Protein AF-A0A7U9XLZ3-F1 (afdb_monomer_lite)

Radius of gyration: 16.11 Å; chains: 1; bounding box: 42×41×37 Å

Secondary structure (DSSP, 8-state):
--HHHHHHHHHHHHHHHHHHHHHTT--S-------HHHHTTHHHHTTTS---EEEEE-S-HHHHHHHHHT-GGG----HHHHHHHHHHHHHSPPPTTEEEEE-TT--HHHHHHHHHHHHHH-PPPSS----PPPGGGS--S-GGG---

Structure (mmCIF, N/CA/C/O backbone):
data_AF-A0A7U9XLZ3-F1
#
_entry.id   AF-A0A7U9XLZ3-F1
#
loop_
_atom_site.group_PDB
_atom_site.id
_atom_site.type_symbol
_atom_site.label_atom_id
_atom_site.label_alt_id
_atom_site.label_comp_id
_atom_site.label_asym_id
_atom_site.label_entity_id
_atom_site.label_seq_id
_atom_site.pdbx_PDB_ins_code
_atom_site.Cartn_x
_atom_site.Cartn_y
_atom_site.Cartn_z
_atom_site.occupancy
_atom_site.B_iso_or_equiv
_atom_site.auth_seq_id
_atom_site.auth_comp_id
_atom_site.auth_asym_id
_atom_site.auth_atom_id
_atom_site.pdbx_PDB_model_num
ATOM 1 N N . MET A 1 1 ? 14.433 -23.321 0.730 1.00 67.25 1 MET A N 1
ATOM 2 C CA . MET A 1 1 ? 13.388 -22.317 1.009 1.00 67.25 1 MET A CA 1
ATOM 3 C C . MET A 1 1 ? 13.171 -21.553 -0.286 1.00 67.25 1 MET A C 1
ATOM 5 O O . MET A 1 1 ? 14.168 -21.182 -0.892 1.00 67.25 1 MET A O 1
ATOM 9 N N . THR A 1 2 ? 11.938 -21.467 -0.790 1.00 89.06 2 THR A N 1
ATOM 10 C CA . THR A 1 2 ? 11.623 -20.710 -2.017 1.00 89.06 2 THR A CA 1
ATOM 11 C C . THR A 1 2 ? 11.310 -19.260 -1.653 1.00 89.06 2 THR A C 1
ATOM 13 O O . THR A 1 2 ? 10.892 -19.003 -0.525 1.00 89.06 2 THR A O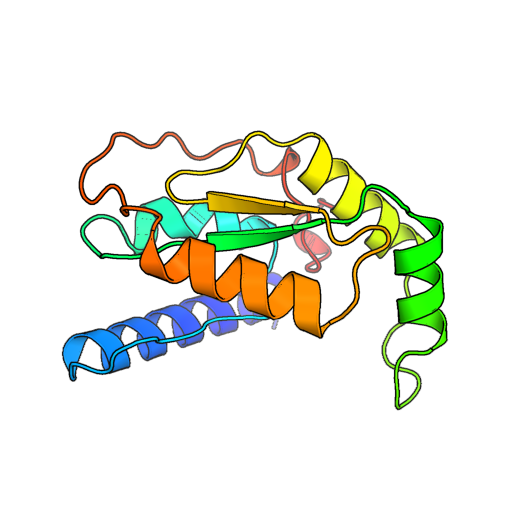 1
ATOM 16 N N . GLY A 1 3 ? 11.472 -18.325 -2.596 1.00 89.38 3 GLY A N 1
ATOM 17 C CA . GLY A 1 3 ? 11.093 -16.924 -2.371 1.00 89.38 3 GLY A CA 1
ATOM 18 C C . GLY A 1 3 ? 9.600 -16.753 -2.062 1.00 89.38 3 GLY A C 1
ATOM 19 O O . GLY A 1 3 ? 9.236 -15.897 -1.272 1.00 89.38 3 GLY A O 1
ATOM 20 N N . GLU A 1 4 ? 8.740 -17.622 -2.603 1.00 91.25 4 GLU A N 1
ATOM 21 C CA . GLU A 1 4 ? 7.300 -17.636 -2.294 1.00 91.25 4 GLU A CA 1
ATOM 22 C C . GLU A 1 4 ? 7.029 -18.014 -0.836 1.00 91.25 4 GLU A C 1
ATOM 24 O O . GLU A 1 4 ? 6.170 -17.422 -0.192 1.00 91.25 4 GLU A O 1
ATOM 29 N N . LEU A 1 5 ? 7.761 -18.999 -0.301 1.00 93.69 5 LEU A N 1
ATOM 30 C CA . LEU A 1 5 ? 7.615 -19.398 1.096 1.00 93.69 5 LEU A CA 1
ATOM 31 C C . LEU A 1 5 ? 8.154 -18.318 2.039 1.00 93.69 5 LEU A C 1
ATOM 33 O O . LEU A 1 5 ? 7.558 -18.077 3.085 1.00 93.69 5 LEU A O 1
ATOM 37 N N . GLU A 1 6 ? 9.271 -17.682 1.684 1.00 92.94 6 GLU A N 1
ATOM 38 C CA . GLU A 1 6 ? 9.825 -16.559 2.444 1.00 92.94 6 GLU A CA 1
ATOM 39 C C . GLU A 1 6 ? 8.844 -15.381 2.485 1.00 92.94 6 GLU A C 1
ATOM 41 O O . GLU A 1 6 ? 8.496 -14.915 3.568 1.00 92.94 6 GLU A O 1
ATOM 46 N N . GLU A 1 7 ? 8.319 -14.969 1.331 1.00 94.31 7 GLU A N 1
ATOM 47 C CA . GLU A 1 7 ? 7.340 -13.885 1.229 1.00 94.31 7 GLU A CA 1
ATOM 48 C C . GLU A 1 7 ? 6.044 -14.219 1.982 1.00 94.31 7 GLU A C 1
ATOM 50 O O . GLU A 1 7 ? 5.584 -13.404 2.780 1.00 94.31 7 GLU A O 1
ATOM 55 N N . LEU A 1 8 ? 5.512 -15.441 1.843 1.00 94.81 8 LEU A N 1
ATOM 56 C CA . LEU A 1 8 ? 4.351 -15.893 2.616 1.00 94.81 8 LEU A CA 1
ATOM 57 C C . LEU A 1 8 ? 4.618 -15.848 4.127 1.00 94.81 8 LEU A C 1
ATOM 59 O O . LEU A 1 8 ? 3.761 -15.402 4.886 1.00 94.81 8 LEU A O 1
ATOM 63 N N . THR A 1 9 ? 5.807 -16.272 4.565 1.00 95.56 9 THR A N 1
ATOM 64 C CA . THR A 1 9 ? 6.196 -16.223 5.983 1.00 95.56 9 THR A CA 1
ATOM 65 C C . THR A 1 9 ? 6.231 -14.778 6.486 1.00 95.56 9 THR A C 1
ATOM 67 O O . THR A 1 9 ? 5.708 -14.493 7.565 1.00 95.56 9 THR A O 1
ATOM 70 N N . CYS A 1 10 ? 6.803 -13.855 5.706 1.00 95.25 10 CYS A N 1
ATOM 71 C CA . CYS A 1 10 ? 6.829 -12.426 6.024 1.00 95.25 10 CYS A CA 1
ATOM 72 C C . CYS A 1 10 ? 5.415 -11.835 6.099 1.00 95.25 10 CYS A C 1
ATOM 74 O O . CYS A 1 10 ? 5.096 -11.139 7.064 1.00 95.25 10 CYS A O 1
ATOM 76 N N . TRP A 1 11 ? 4.554 -12.155 5.130 1.00 96.19 11 TRP A N 1
ATOM 77 C CA . TRP A 1 11 ? 3.163 -11.710 5.098 1.00 96.19 11 TRP A CA 1
ATOM 78 C C . TRP A 1 11 ? 2.373 -12.196 6.318 1.00 96.19 11 TRP A C 1
ATOM 80 O O . TRP A 1 11 ? 1.775 -11.392 7.035 1.00 96.19 11 TRP A O 1
ATOM 90 N N . GLU A 1 12 ? 2.406 -13.499 6.608 1.00 97.19 12 GLU A N 1
ATOM 91 C CA . GLU A 1 12 ? 1.693 -14.071 7.754 1.00 97.19 12 GLU A CA 1
ATOM 92 C C . GLU A 1 12 ? 2.208 -13.510 9.084 1.00 97.19 12 GLU A C 1
ATOM 94 O O . GLU A 1 12 ? 1.414 -13.200 9.979 1.00 97.19 12 GLU A O 1
ATOM 99 N N . ASN A 1 13 ? 3.525 -13.318 9.207 1.00 97.69 13 ASN A N 1
ATOM 100 C 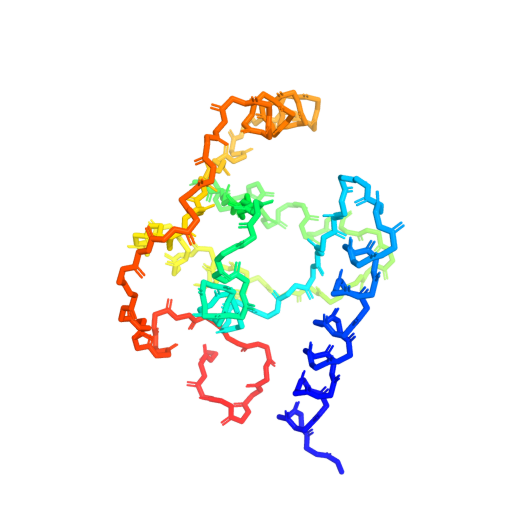CA . ASN A 1 13 ? 4.125 -12.707 10.386 1.00 97.69 13 ASN A CA 1
ATOM 101 C C . ASN A 1 13 ? 3.657 -11.256 10.573 1.00 97.69 13 ASN A C 1
ATOM 103 O O . ASN A 1 13 ? 3.225 -10.889 11.670 1.00 97.69 13 ASN A O 1
ATOM 107 N N . GLN A 1 14 ? 3.675 -10.451 9.507 1.00 97.31 14 GLN A N 1
ATOM 108 C CA . GLN A 1 14 ? 3.213 -9.067 9.547 1.00 97.31 14 GLN A CA 1
ATOM 109 C C . GLN A 1 14 ? 1.732 -8.995 9.944 1.00 97.31 14 GLN A C 1
ATOM 111 O O . GLN A 1 14 ? 1.389 -8.288 10.892 1.00 97.31 14 GLN A O 1
ATOM 116 N N . VAL A 1 15 ? 0.858 -9.789 9.314 1.00 97.62 15 VAL A N 1
ATOM 117 C CA . VAL A 1 15 ? -0.575 -9.851 9.657 1.00 97.62 15 VAL A CA 1
ATOM 118 C C . VAL A 1 15 ? -0.788 -10.238 11.124 1.00 97.62 15 VAL A C 1
ATOM 120 O O . VAL A 1 15 ? -1.607 -9.621 11.814 1.00 97.62 15 VAL A O 1
ATOM 123 N N . ALA A 1 16 ? -0.048 -11.229 11.630 1.00 98.06 16 ALA A N 1
ATOM 124 C CA . ALA A 1 16 ? -0.147 -11.655 13.022 1.00 98.06 16 ALA A CA 1
ATOM 125 C C . ALA A 1 16 ? 0.244 -10.532 14.000 1.00 98.06 16 ALA A C 1
ATOM 127 O O . ALA A 1 16 ? -0.473 -10.293 14.978 1.00 98.06 16 ALA A O 1
ATOM 128 N N . MET A 1 17 ? 1.332 -9.805 13.722 1.00 97.81 17 MET A N 1
ATOM 129 C CA . MET A 1 17 ? 1.764 -8.664 14.539 1.00 97.81 17 MET A CA 1
ATOM 130 C C . MET A 1 17 ? 0.739 -7.527 14.524 1.00 97.81 17 MET A C 1
ATOM 132 O O . MET A 1 17 ? 0.360 -7.033 15.587 1.00 97.81 17 MET A O 1
ATOM 136 N N . LEU A 1 18 ? 0.229 -7.157 13.345 1.00 97.31 18 LEU A N 1
ATOM 137 C CA . LEU A 1 18 ? -0.769 -6.093 13.200 1.00 97.31 18 LEU A CA 1
ATOM 138 C C . LEU A 1 18 ? -2.054 -6.419 13.972 1.00 97.31 18 LEU A C 1
ATOM 140 O O . LEU A 1 18 ? -2.566 -5.586 14.722 1.00 97.31 18 LEU A O 1
ATOM 144 N N . ARG A 1 19 ? -2.541 -7.663 13.870 1.00 95.94 19 ARG A N 1
ATOM 145 C CA . ARG A 1 19 ? -3.706 -8.130 14.639 1.00 95.94 19 ARG A CA 1
ATOM 146 C C . ARG A 1 19 ? -3.447 -8.134 16.142 1.00 95.94 19 ARG A C 1
ATOM 148 O O . ARG A 1 19 ? -4.357 -7.818 16.908 1.00 95.94 19 ARG A O 1
ATOM 155 N N . CYS A 1 20 ? -2.233 -8.472 16.573 1.00 97.81 20 CYS A N 1
ATOM 156 C CA . CYS A 1 20 ? -1.846 -8.418 17.980 1.00 97.81 20 CYS A CA 1
ATOM 157 C C . CYS A 1 20 ? -1.904 -6.982 18.517 1.00 97.81 20 CYS A C 1
ATOM 159 O O . CYS A 1 20 ? -2.584 -6.732 19.513 1.00 97.81 20 CYS A O 1
ATOM 161 N N . PHE A 1 21 ? -1.280 -6.025 17.821 1.00 97.75 21 PHE A N 1
ATOM 162 C CA . PHE A 1 21 ? -1.328 -4.614 18.204 1.00 97.75 21 PHE A CA 1
ATOM 163 C C . PHE A 1 21 ? -2.763 -4.079 18.232 1.00 97.75 21 PHE A C 1
ATOM 165 O O . PHE A 1 21 ? -3.164 -3.452 19.213 1.00 97.75 21 PHE A O 1
ATOM 172 N N . HIS A 1 22 ? -3.573 -4.402 17.223 1.00 95.44 22 HIS A N 1
ATOM 173 C CA . HIS A 1 22 ? -4.978 -4.004 17.201 1.00 95.44 22 HIS A CA 1
ATOM 174 C C . HIS A 1 22 ? -5.757 -4.585 18.395 1.00 95.44 22 HIS A C 1
ATOM 176 O O . HIS A 1 22 ? -6.456 -3.856 19.097 1.00 95.44 22 HIS A O 1
ATOM 182 N N . LYS A 1 23 ? -5.587 -5.883 18.692 1.00 96.12 23 LYS A N 1
ATOM 183 C CA . LYS A 1 23 ? -6.229 -6.556 19.837 1.00 96.12 23 LYS A CA 1
ATOM 184 C C . LYS A 1 23 ? -5.831 -5.942 21.182 1.00 96.12 23 LYS A C 1
ATOM 186 O O . LYS A 1 23 ? -6.656 -5.885 22.088 1.00 96.12 23 LYS A O 1
ATOM 191 N N . LEU A 1 24 ? -4.580 -5.508 21.319 1.00 97.56 24 LEU A N 1
ATOM 192 C CA . LEU A 1 24 ? -4.070 -4.848 22.523 1.00 97.56 24 LEU A CA 1
ATOM 193 C C . LEU A 1 24 ? -4.507 -3.375 22.636 1.00 97.56 24 LEU A C 1
ATOM 195 O O . LEU A 1 24 ? -4.216 -2.733 23.641 1.00 97.56 24 LEU A O 1
ATOM 199 N N . GLY A 1 25 ? -5.222 -2.842 21.640 1.00 96.31 25 GLY A N 1
ATOM 200 C CA . GLY A 1 25 ? -5.769 -1.487 21.660 1.00 96.31 25 GLY A CA 1
ATOM 201 C C . GLY A 1 25 ? -4.798 -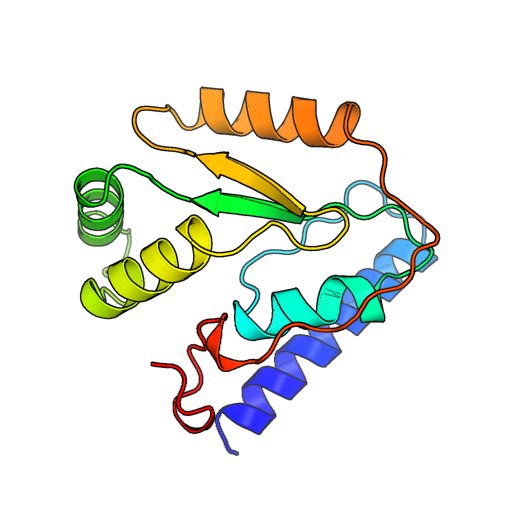0.400 21.198 1.00 96.31 25 GLY A C 1
ATOM 202 O O . GLY A 1 25 ? -5.105 0.782 21.373 1.00 96.31 25 GLY A O 1
ATOM 203 N N . TYR A 1 26 ? -3.660 -0.768 20.593 1.00 96.69 26 TYR A N 1
ATOM 204 C CA . TYR A 1 26 ? -2.763 0.208 19.972 1.00 96.69 26 TYR A CA 1
ATOM 205 C C . TYR A 1 26 ? -3.503 0.972 18.871 1.00 96.69 26 TYR A C 1
ATOM 207 O O . TYR A 1 26 ? -4.302 0.411 18.118 1.00 96.69 26 TYR A O 1
ATOM 215 N N . LYS A 1 27 ? -3.230 2.272 18.791 1.00 90.31 27 LYS A N 1
ATOM 216 C CA . LYS A 1 27 ? -3.772 3.175 17.774 1.00 90.31 27 LYS A CA 1
ATOM 217 C C . LYS A 1 27 ? -2.685 3.515 16.764 1.00 90.31 27 LYS A C 1
ATOM 219 O O . LYS A 1 27 ? -1.506 3.465 17.106 1.00 90.31 27 LYS A O 1
ATOM 224 N N . ASN A 1 28 ? -3.094 3.887 15.553 1.00 89.62 28 ASN A N 1
ATOM 225 C CA . ASN A 1 28 ? -2.201 4.379 14.499 1.00 89.62 28 ASN A CA 1
ATOM 226 C C . ASN A 1 28 ? -1.080 3.382 14.154 1.00 89.62 28 ASN A C 1
ATOM 228 O O . ASN A 1 28 ? 0.097 3.731 14.106 1.00 89.62 28 ASN A O 1
ATOM 232 N N . ILE A 1 29 ? -1.451 2.114 13.963 1.00 96.06 29 ILE A N 1
ATOM 233 C CA . ILE A 1 29 ? -0.515 1.054 13.581 1.00 96.06 29 ILE A CA 1
ATOM 234 C C . ILE A 1 29 ? -0.173 1.244 12.101 1.00 96.06 29 ILE A C 1
ATOM 236 O O . ILE A 1 29 ? -1.061 1.182 11.254 1.00 96.06 29 ILE A O 1
ATOM 240 N N . ILE A 1 30 ? 1.104 1.466 11.792 1.00 95.38 30 ILE A N 1
ATOM 241 C CA . ILE A 1 30 ? 1.580 1.672 10.421 1.00 95.38 30 ILE A CA 1
ATOM 242 C C . ILE A 1 30 ? 2.291 0.405 9.948 1.00 95.38 30 ILE A C 1
ATOM 244 O O . ILE A 1 30 ? 3.231 -0.062 10.591 1.00 95.38 30 ILE A O 1
ATOM 248 N N . ALA A 1 31 ? 1.845 -0.126 8.812 1.00 95.94 31 ALA A N 1
ATOM 249 C CA . ALA A 1 31 ? 2.522 -1.181 8.069 1.00 95.94 31 ALA A CA 1
ATOM 250 C C . ALA A 1 31 ? 3.120 -0.586 6.789 1.00 95.94 31 ALA A C 1
ATOM 252 O O . ALA A 1 31 ? 2.484 0.232 6.127 1.00 95.94 31 ALA A O 1
ATOM 253 N N . ALA A 1 32 ? 4.339 -0.991 6.453 1.00 93.94 32 ALA A N 1
ATOM 254 C CA . ALA A 1 32 ? 5.051 -0.563 5.256 1.00 93.94 32 ALA A CA 1
ATOM 255 C C . ALA A 1 32 ? 5.825 -1.753 4.671 1.00 93.94 32 ALA A C 1
ATOM 257 O O . ALA A 1 32 ? 5.890 -2.809 5.302 1.00 93.94 32 ALA A O 1
ATOM 258 N N . ASP A 1 33 ? 6.410 -1.557 3.488 1.00 87.81 33 ASP A N 1
ATOM 259 C CA . ASP A 1 33 ? 7.220 -2.564 2.784 1.00 87.81 33 ASP A CA 1
ATOM 260 C C . ASP A 1 33 ? 6.442 -3.865 2.502 1.00 87.81 33 ASP A C 1
ATOM 262 O O . ASP A 1 33 ? 6.860 -4.973 2.831 1.00 87.81 33 ASP A O 1
ATOM 266 N N . ILE A 1 34 ? 5.237 -3.702 1.949 1.00 92.62 34 ILE A N 1
ATOM 267 C CA . ILE A 1 34 ? 4.336 -4.795 1.573 1.00 92.62 34 ILE A CA 1
ATOM 268 C C . ILE A 1 34 ? 4.540 -5.088 0.087 1.00 92.62 34 ILE A C 1
ATOM 270 O O . ILE A 1 34 ? 4.540 -4.159 -0.722 1.00 92.62 34 ILE A O 1
ATOM 274 N N . ASP A 1 35 ? 4.681 -6.367 -0.276 1.00 91.88 35 ASP A N 1
ATOM 275 C CA . ASP A 1 35 ? 4.685 -6.774 -1.684 1.00 91.88 35 ASP A CA 1
ATOM 276 C C . ASP A 1 35 ? 3.401 -6.293 -2.372 1.00 91.88 35 ASP A C 1
ATOM 278 O O . ASP A 1 35 ? 2.306 -6.489 -1.841 1.00 91.88 35 ASP A O 1
ATOM 282 N N . ASP A 1 36 ? 3.500 -5.690 -3.557 1.00 92.50 36 ASP A N 1
ATOM 283 C CA . ASP A 1 36 ? 2.333 -5.109 -4.231 1.00 92.50 36 ASP A CA 1
ATOM 284 C C . ASP A 1 36 ? 1.245 -6.172 -4.470 1.00 92.50 36 ASP A C 1
ATOM 286 O O . ASP A 1 36 ? 0.065 -5.926 -4.225 1.00 92.50 36 ASP A O 1
ATOM 290 N N . LEU A 1 37 ? 1.630 -7.412 -4.785 1.00 94.31 37 LEU A N 1
ATOM 291 C CA . LEU A 1 37 ? 0.701 -8.541 -4.882 1.00 94.31 37 LEU A CA 1
ATOM 292 C C . LEU A 1 37 ? -0.095 -8.801 -3.587 1.00 94.31 37 LEU A C 1
ATOM 294 O O . LEU A 1 37 ? -1.261 -9.201 -3.657 1.00 94.31 37 LEU A O 1
ATOM 298 N N . ARG A 1 38 ? 0.494 -8.564 -2.408 1.00 95.56 38 ARG A N 1
ATOM 299 C CA . ARG A 1 38 ? -0.179 -8.718 -1.106 1.00 95.56 38 ARG A CA 1
ATOM 300 C C . ARG A 1 38 ? -1.127 -7.583 -0.779 1.00 95.56 38 ARG A C 1
ATOM 302 O O . ARG A 1 38 ? -2.042 -7.788 0.016 1.00 95.56 38 ARG A O 1
ATOM 309 N N . THR A 1 39 ? -1.000 -6.425 -1.423 1.00 95.56 39 THR A N 1
ATOM 310 C CA . THR A 1 39 ? -1.981 -5.343 -1.240 1.00 95.56 39 THR A CA 1
ATOM 311 C C . THR A 1 39 ? -3.390 -5.808 -1.620 1.00 95.56 39 THR A C 1
ATOM 313 O O . THR A 1 39 ? -4.360 -5.475 -0.943 1.00 95.56 39 THR A O 1
ATOM 316 N N . ALA A 1 40 ? -3.496 -6.709 -2.602 1.00 96.62 40 ALA A N 1
ATOM 317 C CA . ALA A 1 40 ? -4.740 -7.352 -3.009 1.00 96.62 40 ALA A CA 1
ATOM 318 C C . ALA A 1 40 ? -5.408 -8.192 -1.902 1.00 96.62 40 ALA A C 1
ATOM 320 O O . ALA A 1 40 ? -6.620 -8.417 -1.966 1.00 96.62 40 ALA A O 1
ATOM 321 N N . ASP A 1 41 ? -4.637 -8.679 -0.922 1.00 97.62 41 ASP A N 1
ATOM 322 C CA . ASP A 1 41 ? -5.117 -9.463 0.224 1.00 97.62 41 ASP A CA 1
ATOM 323 C C . ASP A 1 41 ? -5.587 -8.579 1.389 1.00 97.62 41 ASP A C 1
ATOM 325 O O . ASP A 1 41 ? -6.380 -9.040 2.214 1.00 97.62 41 ASP A O 1
ATOM 329 N N . ILE A 1 42 ? -5.154 -7.314 1.461 1.00 97.62 42 ILE A N 1
ATOM 330 C CA . ILE A 1 42 ? -5.470 -6.402 2.575 1.00 97.62 42 ILE A CA 1
ATOM 331 C C . ILE A 1 42 ? -6.991 -6.272 2.791 1.00 97.62 42 ILE A C 1
ATOM 333 O O . ILE A 1 42 ? -7.426 -6.500 3.926 1.00 97.62 42 ILE A O 1
ATOM 337 N N . PRO A 1 43 ? -7.831 -6.029 1.758 1.00 97.75 43 PRO A N 1
ATOM 338 C CA . PRO A 1 43 ? -9.281 -5.959 1.948 1.00 97.75 43 PRO A CA 1
ATOM 339 C C . PRO A 1 43 ? -9.925 -7.275 2.405 1.00 97.75 43 PRO A C 1
ATOM 341 O O . PRO A 1 43 ? -10.995 -7.281 2.999 1.00 97.75 43 PRO A O 1
ATOM 344 N N . VAL A 1 44 ? -9.293 -8.423 2.159 1.00 97.25 44 VAL A N 1
ATOM 345 C CA . VAL A 1 44 ? -9.800 -9.705 2.670 1.00 97.25 44 VAL A CA 1
ATOM 346 C C . VAL A 1 44 ? -9.414 -9.871 4.138 1.00 97.25 44 VAL A C 1
ATOM 348 O O . VAL A 1 44 ? -10.242 -10.226 4.976 1.00 97.25 44 VAL A O 1
ATOM 351 N N . VAL A 1 45 ? -8.148 -9.608 4.463 1.00 97.06 45 VAL A N 1
ATOM 352 C CA . VAL A 1 45 ? -7.571 -9.883 5.785 1.00 97.06 45 VAL A CA 1
ATOM 353 C C . VAL A 1 45 ? -8.069 -8.918 6.858 1.00 97.06 45 VAL A C 1
ATOM 355 O O . VAL A 1 45 ? -8.218 -9.329 8.015 1.00 97.06 45 VAL A O 1
ATOM 358 N N . PHE A 1 46 ? -8.325 -7.662 6.496 1.00 96.88 46 PHE A N 1
ATOM 359 C CA . PHE A 1 46 ? -8.675 -6.587 7.426 1.00 96.88 46 PHE A CA 1
ATOM 360 C C . PHE A 1 46 ? -10.133 -6.117 7.306 1.00 96.88 46 PHE A C 1
ATOM 362 O O . PHE A 1 46 ? -10.503 -5.108 7.912 1.00 96.88 46 PHE A O 1
ATOM 369 N N . LYS A 1 47 ? -10.997 -6.858 6.596 1.00 97.38 47 LYS A N 1
ATOM 370 C CA . LYS A 1 47 ? -12.446 -6.595 6.583 1.00 97.38 47 LYS A CA 1
ATOM 371 C C . LYS A 1 47 ? -12.998 -6.518 8.014 1.00 97.38 47 LYS A C 1
ATOM 373 O O . LYS A 1 47 ? -12.652 -7.333 8.871 1.00 97.38 47 LYS A O 1
ATOM 378 N N . GLY A 1 48 ? -13.855 -5.531 8.272 1.00 96.12 48 GLY A N 1
ATOM 379 C CA . GLY A 1 48 ? -14.409 -5.257 9.600 1.00 96.12 48 GLY A CA 1
ATOM 380 C C . GLY A 1 48 ? -13.482 -4.480 10.540 1.00 96.12 48 GLY A C 1
ATOM 381 O O . GLY A 1 48 ? -13.851 -4.265 11.692 1.00 96.12 48 GLY A O 1
ATOM 382 N N . THR A 1 49 ? -12.300 -4.055 10.081 1.00 94.56 49 THR A N 1
ATOM 383 C CA . THR A 1 49 ? -11.394 -3.183 10.844 1.00 94.56 49 THR A CA 1
ATOM 384 C C . THR A 1 49 ? -11.276 -1.809 10.192 1.00 94.56 49 THR A C 1
ATOM 386 O O . THR A 1 49 ? -11.458 -1.671 8.983 1.00 94.56 49 THR A O 1
ATOM 389 N N . ASP A 1 50 ? -10.987 -0.796 11.005 1.00 94.00 50 ASP A N 1
ATOM 390 C CA . ASP A 1 50 ? -10.805 0.589 10.566 1.00 94.00 50 ASP A CA 1
ATOM 391 C C . ASP A 1 50 ? -9.398 0.766 9.972 1.00 94.00 50 ASP A C 1
ATOM 393 O O . ASP A 1 50 ? -8.464 1.196 10.651 1.00 94.00 50 ASP A O 1
ATOM 397 N N . PHE A 1 51 ? -9.220 0.302 8.731 1.00 96.31 51 PHE A N 1
ATOM 398 C CA . PHE A 1 51 ? -7.959 0.398 7.996 1.00 96.31 51 PHE A CA 1
ATOM 399 C C . PHE A 1 51 ? -8.100 1.292 6.769 1.00 96.31 51 PHE A C 1
ATOM 401 O O . PHE A 1 51 ? -9.136 1.302 6.102 1.00 96.31 51 PHE A O 1
ATOM 408 N N . ILE A 1 52 ? -6.998 1.951 6.420 1.00 96.94 52 ILE A N 1
ATOM 409 C CA . ILE A 1 52 ? -6.807 2.599 5.127 1.00 96.94 52 ILE A CA 1
ATOM 410 C C . ILE A 1 52 ? -5.452 2.195 4.546 1.00 96.94 52 ILE A C 1
ATOM 412 O O . ILE A 1 52 ? -4.508 1.906 5.285 1.00 96.94 52 ILE A O 1
ATOM 416 N N . THR A 1 53 ? -5.340 2.203 3.223 1.00 97.38 53 THR A N 1
ATOM 417 C CA . THR A 1 53 ? -4.067 2.046 2.515 1.00 97.38 53 THR A CA 1
ATOM 418 C C . THR A 1 53 ? -3.750 3.346 1.798 1.00 97.38 53 THR A C 1
ATOM 420 O O . THR A 1 53 ? -4.536 3.809 0.980 1.00 97.38 53 THR A O 1
ATOM 423 N N . ILE A 1 54 ? -2.597 3.944 2.093 1.00 97.06 54 ILE A N 1
ATOM 424 C CA . ILE A 1 54 ? -2.096 5.096 1.342 1.00 97.06 54 ILE A CA 1
ATOM 425 C C . ILE A 1 54 ? -1.101 4.575 0.310 1.00 97.06 54 ILE A C 1
ATOM 427 O O . ILE A 1 54 ? 0.016 4.188 0.652 1.00 97.06 54 ILE A O 1
ATOM 431 N N . LYS A 1 55 ? -1.514 4.565 -0.955 1.00 95.31 55 LYS A N 1
ATOM 432 C CA . LYS A 1 55 ? -0.675 4.196 -2.093 1.00 95.31 55 LYS A CA 1
ATOM 433 C C . LYS A 1 55 ? 0.075 5.435 -2.578 1.00 95.31 55 LYS A C 1
ATOM 435 O O . LYS A 1 55 ? -0.538 6.396 -3.043 1.00 95.31 55 LYS A O 1
ATOM 440 N N . LEU A 1 56 ? 1.400 5.418 -2.459 1.00 94.44 56 LEU A N 1
ATOM 441 C CA . LEU A 1 56 ? 2.263 6.473 -2.988 1.00 94.44 56 LEU A CA 1
ATOM 442 C C . LEU A 1 56 ? 2.656 6.125 -4.424 1.00 94.44 56 LEU A C 1
ATOM 444 O O . LEU A 1 56 ? 3.227 5.063 -4.671 1.00 94.44 56 LEU A O 1
ATOM 448 N N . VAL A 1 57 ? 2.360 7.021 -5.357 1.00 94.25 57 VAL A N 1
ATOM 449 C CA . VAL A 1 57 ? 2.740 6.910 -6.773 1.00 94.25 57 VAL A CA 1
ATOM 450 C C . VAL A 1 57 ? 3.441 8.187 -7.201 1.00 94.25 57 VAL A C 1
ATOM 452 O O . VAL A 1 57 ? 3.326 9.204 -6.526 1.00 94.25 57 VAL A O 1
ATOM 455 N N . SER A 1 58 ? 4.152 8.162 -8.322 1.00 95.19 58 SER A N 1
ATOM 456 C CA . SER A 1 58 ? 4.687 9.388 -8.921 1.00 95.19 58 SER A CA 1
ATOM 457 C C . SER A 1 58 ? 4.289 9.461 -10.382 1.00 95.19 58 SER A C 1
ATOM 459 O O . SER A 1 58 ? 4.638 8.571 -11.158 1.00 95.19 58 SER A O 1
ATOM 461 N N . SER A 1 59 ? 3.611 10.529 -10.786 1.00 95.81 59 SER A N 1
ATOM 462 C CA . SER A 1 59 ? 3.405 10.822 -12.209 1.00 95.81 59 SER A CA 1
ATOM 463 C C . SER A 1 59 ? 4.692 11.266 -12.921 1.00 95.81 59 SER A C 1
ATOM 465 O O . SER A 1 59 ? 4.765 11.204 -14.148 1.00 95.81 59 SER A O 1
ATOM 467 N N . ASP A 1 60 ? 5.729 11.645 -12.167 1.00 95.38 60 ASP A N 1
ATOM 468 C CA . ASP A 1 60 ? 7.059 11.968 -12.679 1.00 95.38 60 ASP A CA 1
ATOM 469 C C . ASP A 1 60 ? 8.028 10.797 -12.460 1.00 95.38 60 ASP A C 1
ATOM 471 O O . ASP A 1 60 ? 8.515 10.572 -11.348 1.00 95.38 60 ASP A O 1
ATOM 475 N N . LEU A 1 61 ? 8.322 10.055 -13.534 1.00 91.69 61 LEU A N 1
ATOM 476 C CA . LEU A 1 61 ? 9.296 8.960 -13.534 1.00 91.69 61 LEU A CA 1
ATOM 477 C C . LEU A 1 61 ? 10.723 9.451 -13.236 1.00 91.69 61 LEU A C 1
ATOM 479 O O . LEU A 1 61 ? 11.504 8.728 -12.615 1.00 91.69 61 LEU A O 1
ATOM 483 N N . HIS A 1 62 ? 11.083 10.666 -13.655 1.00 93.06 62 HIS A N 1
ATOM 484 C CA . HIS A 1 62 ? 12.427 11.194 -13.438 1.00 93.06 62 HIS A CA 1
ATOM 485 C C . HIS A 1 62 ? 12.703 11.378 -11.946 1.00 93.06 62 HIS A C 1
ATOM 487 O O . HIS A 1 62 ? 13.735 10.912 -11.458 1.00 93.06 62 HIS A O 1
ATOM 493 N N . GLN A 1 63 ? 11.737 11.944 -11.214 1.00 92.81 63 GLN A N 1
ATOM 494 C CA . GLN A 1 63 ? 11.805 12.082 -9.760 1.00 92.81 63 GLN A CA 1
ATOM 495 C C . GLN A 1 63 ? 12.071 10.735 -9.076 1.00 92.81 63 GLN A C 1
ATOM 497 O O . GLN A 1 63 ? 12.946 10.640 -8.213 1.00 92.81 63 GLN A O 1
ATOM 502 N N . ILE A 1 64 ? 11.354 9.672 -9.462 1.00 90.12 64 ILE A N 1
ATOM 503 C CA . ILE A 1 64 ? 11.505 8.367 -8.800 1.00 90.12 64 ILE A CA 1
ATOM 504 C C . ILE A 1 64 ? 12.885 7.767 -9.069 1.00 90.12 64 ILE A C 1
ATOM 506 O O . ILE A 1 64 ? 13.507 7.201 -8.165 1.00 90.12 64 ILE A O 1
ATOM 510 N N . GLN A 1 65 ? 13.379 7.912 -10.300 1.00 90.31 65 GLN A N 1
ATOM 511 C CA . GLN A 1 65 ? 14.694 7.415 -10.683 1.00 90.31 65 GLN A CA 1
ATOM 512 C C . GLN A 1 65 ? 15.805 8.197 -9.978 1.00 90.31 65 GLN A C 1
ATOM 514 O O . GLN A 1 65 ? 16.788 7.604 -9.540 1.00 90.31 65 GLN A O 1
ATOM 519 N N . GLU A 1 66 ? 15.671 9.516 -9.842 1.00 91.19 66 GLU A N 1
ATOM 520 C CA . GLU A 1 66 ? 16.632 10.344 -9.112 1.00 91.19 66 GLU A CA 1
ATOM 521 C C . GLU A 1 66 ? 16.678 9.975 -7.623 1.00 91.19 66 GLU A C 1
ATOM 523 O O . GLU A 1 66 ? 17.760 9.773 -7.069 1.00 91.19 66 GLU A O 1
ATOM 528 N N . GLN A 1 67 ? 15.518 9.775 -6.990 1.00 88.00 67 GLN A N 1
ATOM 529 C CA . GLN A 1 67 ? 15.438 9.304 -5.603 1.00 88.00 67 GLN A CA 1
ATOM 530 C C . GLN A 1 67 ? 16.120 7.940 -5.414 1.00 88.00 67 GLN A C 1
ATOM 532 O O . GLN A 1 67 ? 16.807 7.731 -4.414 1.00 88.00 67 GLN A O 1
ATOM 537 N N . MET A 1 68 ? 15.995 7.025 -6.382 1.00 86.44 68 MET A N 1
ATOM 538 C CA . MET A 1 68 ? 16.704 5.741 -6.341 1.00 86.44 68 MET A CA 1
ATOM 539 C C . MET A 1 68 ? 18.205 5.854 -6.573 1.00 86.44 68 MET A C 1
ATOM 541 O O . MET A 1 68 ? 18.966 5.188 -5.870 1.00 86.44 68 MET A O 1
ATOM 545 N N . ARG A 1 69 ? 18.655 6.723 -7.487 1.00 88.25 69 ARG A N 1
ATOM 546 C CA . ARG A 1 69 ? 20.092 7.008 -7.672 1.00 88.25 69 ARG A CA 1
ATOM 547 C C . ARG A 1 69 ? 20.729 7.537 -6.392 1.00 88.25 69 ARG A C 1
ATOM 549 O O . ARG A 1 69 ? 21.853 7.163 -6.077 1.00 88.25 69 ARG A O 1
ATOM 556 N N . ASN A 1 70 ? 19.998 8.373 -5.661 1.00 87.06 70 ASN A N 1
ATOM 557 C CA . ASN A 1 70 ? 20.472 9.041 -4.453 1.00 87.06 70 ASN A CA 1
ATOM 558 C C . ASN A 1 70 ? 20.160 8.258 -3.164 1.00 87.06 70 ASN A C 1
ATOM 560 O O . ASN A 1 70 ? 20.268 8.809 -2.065 1.00 87.06 70 ASN A O 1
ATOM 564 N N . ARG A 1 71 ? 19.770 6.977 -3.266 1.00 83.88 71 ARG A N 1
ATOM 565 C CA . ARG A 1 71 ? 19.440 6.159 -2.095 1.00 83.88 71 ARG A CA 1
ATOM 566 C C . ARG A 1 71 ? 20.685 5.965 -1.214 1.00 83.88 71 ARG A C 1
ATOM 568 O O . ARG A 1 71 ? 21.729 5.542 -1.718 1.00 83.88 71 ARG A O 1
ATOM 575 N N . PRO A 1 72 ? 20.596 6.202 0.107 1.00 80.12 72 PRO A N 1
ATOM 576 C CA . PRO A 1 72 ? 21.719 5.955 1.005 1.00 80.12 72 PRO A CA 1
ATOM 577 C C . PRO A 1 72 ? 22.138 4.475 0.978 1.00 80.12 72 PRO A C 1
ATOM 579 O O . PRO A 1 72 ? 21.312 3.580 0.790 1.00 80.12 72 PRO A O 1
ATOM 582 N N . ASN A 1 73 ? 23.431 4.223 1.201 1.00 79.44 73 ASN A N 1
ATOM 583 C CA . ASN A 1 73 ? 24.059 2.894 1.273 1.00 79.44 73 ASN A CA 1
ATOM 584 C C . ASN A 1 73 ? 24.090 2.074 -0.029 1.00 79.44 73 ASN A C 1
ATOM 586 O O . ASN A 1 73 ? 24.301 0.865 0.045 1.00 79.44 73 ASN A O 1
ATOM 590 N N . ASN A 1 74 ? 23.903 2.688 -1.206 1.00 69.12 74 ASN A N 1
ATOM 591 C CA . ASN A 1 74 ? 23.843 1.970 -2.490 1.00 69.12 74 ASN A CA 1
ATOM 592 C C . ASN A 1 74 ? 22.853 0.790 -2.447 1.00 69.12 74 ASN A C 1
ATOM 594 O O . ASN A 1 74 ? 23.150 -0.294 -2.953 1.00 69.12 74 ASN A O 1
ATOM 598 N N . GLY A 1 75 ? 21.703 0.974 -1.783 1.00 69.31 75 GLY A N 1
ATOM 599 C CA . GLY A 1 75 ? 20.654 -0.048 -1.749 1.00 69.31 75 GLY A CA 1
ATOM 600 C C . GLY A 1 75 ? 20.261 -0.480 -3.164 1.00 69.31 75 GLY A C 1
ATOM 601 O O . GLY A 1 75 ? 20.524 0.251 -4.111 1.00 69.31 75 GLY A O 1
ATOM 602 N N . LEU A 1 76 ? 19.640 -1.655 -3.316 1.00 69.94 76 LEU A N 1
ATOM 603 C CA . LEU A 1 76 ? 19.293 -2.214 -4.629 1.00 69.94 76 LEU A CA 1
ATOM 604 C C . LEU A 1 76 ? 18.632 -1.152 -5.529 1.00 69.94 76 LEU A C 1
ATOM 606 O O . LEU A 1 76 ? 17.556 -0.649 -5.200 1.00 69.94 76 LEU A O 1
ATOM 610 N N . ILE A 1 77 ? 19.311 -0.806 -6.627 1.00 81.81 77 ILE A N 1
ATOM 611 C CA . ILE A 1 77 ? 18.835 0.130 -7.646 1.00 81.81 77 ILE A CA 1
ATOM 612 C C . ILE A 1 77 ? 18.358 -0.698 -8.829 1.00 81.81 77 ILE A C 1
ATOM 614 O O . ILE A 1 77 ? 19.150 -1.392 -9.465 1.00 81.81 77 ILE A O 1
ATOM 618 N N . ASP A 1 78 ? 17.072 -0.600 -9.131 1.00 84.06 78 ASP A N 1
ATOM 619 C CA . ASP A 1 78 ? 16.458 -1.307 -10.244 1.00 84.06 78 ASP A CA 1
ATOM 620 C C . ASP A 1 78 ? 15.422 -0.394 -10.902 1.00 84.06 78 ASP A C 1
ATOM 622 O O . ASP A 1 78 ? 14.274 -0.303 -10.471 1.00 84.06 78 ASP A O 1
ATOM 626 N N . PHE A 1 79 ? 15.864 0.370 -11.903 1.00 85.75 79 PHE A N 1
ATOM 627 C CA . PHE A 1 79 ? 15.015 1.371 -12.553 1.00 85.75 79 PHE A CA 1
ATOM 628 C C . PHE A 1 79 ? 13.884 0.740 -13.362 1.00 85.75 79 PHE A C 1
ATOM 630 O O . PHE A 1 79 ? 12.784 1.282 -13.375 1.00 85.75 79 PHE A O 1
ATOM 637 N N . GLU A 1 80 ? 14.141 -0.403 -14.004 1.00 84.56 80 GLU A N 1
ATOM 638 C CA . GLU A 1 80 ? 13.132 -1.113 -14.795 1.00 84.56 80 GLU A CA 1
ATOM 639 C C . GLU A 1 80 ? 12.020 -1.643 -13.884 1.00 84.56 80 GLU A C 1
ATOM 641 O O . GLU A 1 80 ? 10.835 -1.460 -14.161 1.00 84.56 80 GLU A O 1
ATOM 646 N N . LEU A 1 81 ? 12.410 -2.249 -12.758 1.00 81.88 81 LEU A N 1
ATOM 647 C CA . LEU A 1 81 ? 11.493 -2.662 -11.700 1.00 81.88 81 LEU A CA 1
ATOM 648 C C . LEU A 1 81 ? 10.618 -1.498 -11.231 1.00 81.88 81 LEU A C 1
ATOM 650 O O . LEU A 1 81 ? 9.396 -1.61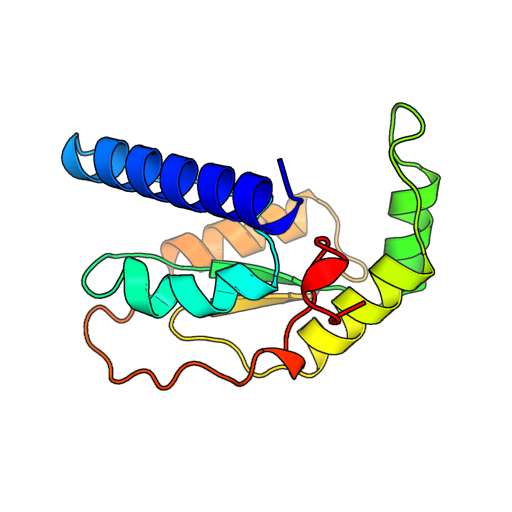7 -11.140 1.00 81.88 81 LEU A O 1
ATOM 654 N N . GLN A 1 82 ? 11.260 -0.374 -10.927 1.00 86.00 82 GLN A N 1
ATOM 655 C CA . GLN A 1 82 ? 10.601 0.796 -10.374 1.00 86.00 82 GLN A CA 1
ATOM 656 C C . GLN A 1 82 ? 9.582 1.397 -11.352 1.00 86.00 82 GLN A C 1
ATOM 658 O O . GLN A 1 82 ? 8.464 1.724 -10.955 1.00 86.00 82 GLN A O 1
ATOM 663 N N . GLU A 1 83 ? 9.954 1.503 -12.630 1.00 88.25 83 GLU A N 1
ATOM 664 C CA . GLU A 1 83 ? 9.094 1.988 -13.709 1.00 88.25 83 GLU A CA 1
ATOM 665 C C . GLU A 1 83 ? 7.874 1.081 -13.896 1.00 88.25 83 GLU A C 1
ATOM 667 O O . GLU A 1 83 ? 6.739 1.553 -13.816 1.00 88.25 83 GLU A O 1
ATOM 672 N N . LYS A 1 84 ? 8.088 -0.234 -14.042 1.00 87.44 84 LYS A N 1
ATOM 673 C CA . LYS A 1 84 ? 7.006 -1.216 -14.216 1.00 87.44 84 LYS A CA 1
ATOM 674 C C . LYS A 1 84 ? 6.023 -1.212 -13.047 1.00 87.44 84 LYS A C 1
ATOM 676 O O . LYS A 1 84 ? 4.811 -1.246 -13.263 1.00 87.44 84 LYS A O 1
ATOM 681 N N . MET A 1 85 ? 6.530 -1.171 -11.814 1.00 88.44 85 MET A N 1
ATOM 682 C CA . MET A 1 85 ? 5.693 -1.130 -10.614 1.00 88.44 85 MET A CA 1
ATOM 683 C C . MET A 1 85 ? 4.867 0.162 -10.561 1.00 88.44 85 MET A C 1
ATOM 685 O O . MET A 1 85 ? 3.658 0.115 -10.330 1.00 88.44 85 MET A O 1
ATOM 689 N N . ASN A 1 86 ? 5.493 1.314 -10.818 1.00 90.56 86 ASN A N 1
ATOM 690 C CA . ASN A 1 86 ? 4.806 2.602 -10.800 1.00 90.56 86 ASN A CA 1
ATOM 691 C C . ASN A 1 86 ? 3.743 2.697 -11.910 1.00 90.56 86 ASN A C 1
ATOM 693 O O . ASN A 1 86 ? 2.626 3.136 -11.649 1.00 90.56 86 ASN A O 1
ATOM 697 N N . GLU A 1 87 ? 4.031 2.202 -13.118 1.00 90.88 87 GLU A N 1
ATOM 698 C CA . GLU A 1 87 ? 3.047 2.135 -14.203 1.00 90.88 87 GLU A CA 1
ATOM 699 C C . GLU A 1 87 ? 1.815 1.298 -13.847 1.00 90.88 87 GLU A C 1
ATOM 701 O O . GLU A 1 87 ? 0.688 1.717 -14.125 1.00 90.88 87 GLU A O 1
ATOM 706 N N . LYS A 1 88 ? 2.009 0.111 -13.254 1.00 91.19 88 LYS A N 1
ATOM 707 C CA . LYS A 1 88 ? 0.887 -0.730 -12.814 1.00 91.19 88 LYS A CA 1
ATOM 708 C C . LYS A 1 88 ? 0.052 -0.007 -11.766 1.00 91.19 88 LYS A C 1
ATOM 710 O O . LYS A 1 88 ? -1.171 0.042 -11.893 1.00 91.19 88 LYS A O 1
ATOM 715 N N . ASN A 1 89 ? 0.709 0.614 -10.790 1.00 91.50 89 ASN A N 1
ATOM 716 C CA . ASN A 1 89 ? 0.034 1.337 -9.721 1.00 91.50 89 ASN A CA 1
ATOM 717 C C . ASN A 1 89 ? -0.763 2.548 -10.215 1.00 91.50 89 ASN A C 1
ATOM 719 O O . ASN A 1 89 ? -1.870 2.750 -9.722 1.00 91.50 89 ASN A O 1
ATOM 723 N N . LEU A 1 90 ? -0.2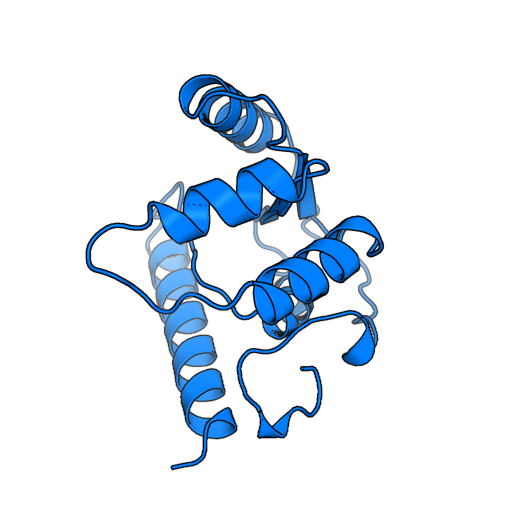57 3.292 -11.204 1.00 93.06 90 LEU A N 1
ATOM 724 C CA . LEU A 1 90 ? -0.969 4.416 -11.829 1.00 93.06 90 LEU A CA 1
ATOM 725 C C . LEU A 1 90 ? -2.185 3.967 -12.656 1.00 93.06 90 LEU A C 1
ATOM 727 O O . LEU A 1 90 ? -3.189 4.670 -12.725 1.00 93.06 90 LEU A O 1
ATOM 731 N N . LYS A 1 91 ? -2.105 2.804 -13.316 1.00 92.75 91 LYS A N 1
ATOM 732 C CA . LYS A 1 91 ? -3.188 2.279 -14.170 1.00 92.75 91 LYS A CA 1
ATOM 733 C C . LYS A 1 91 ? -4.274 1.553 -13.368 1.00 92.75 91 LYS A C 1
ATOM 735 O O . LYS A 1 91 ? -5.403 1.421 -13.842 1.00 92.75 91 LYS A O 1
ATOM 740 N N . ARG A 1 92 ? -3.936 1.038 -12.184 1.00 93.56 92 ARG A N 1
ATOM 741 C CA . ARG A 1 92 ? -4.831 0.234 -11.349 1.00 93.56 92 ARG A CA 1
ATOM 742 C C . ARG A 1 92 ? -5.796 1.123 -10.565 1.00 93.56 92 ARG A C 1
ATOM 744 O O . ARG A 1 92 ? -5.376 1.980 -9.792 1.00 93.56 92 ARG A O 1
ATOM 751 N N . SER A 1 93 ? -7.096 0.849 -10.692 1.00 92.69 93 SER A N 1
ATOM 752 C CA . SER A 1 93 ? -8.111 1.457 -9.825 1.00 92.69 93 SER A CA 1
ATOM 753 C C . SER A 1 93 ? -7.830 1.155 -8.345 1.00 92.69 93 SER A C 1
ATOM 755 O O . SER A 1 93 ? -7.370 0.049 -8.036 1.00 92.69 93 SER A O 1
ATOM 757 N N . PRO A 1 94 ? -8.114 2.093 -7.426 1.00 94.75 94 PRO A N 1
ATOM 758 C CA . PRO A 1 94 ? -7.898 1.861 -6.004 1.00 94.75 94 PRO A CA 1
ATOM 759 C C . PRO A 1 94 ? -8.627 0.614 -5.486 1.00 94.75 94 PRO A C 1
ATOM 761 O O . PRO A 1 94 ? -9.757 0.329 -5.897 1.00 94.75 94 PRO A O 1
ATOM 764 N N . LEU A 1 95 ? -7.981 -0.131 -4.586 1.00 97.00 95 LEU A N 1
ATOM 765 C CA . LEU A 1 95 ? -8.644 -1.181 -3.808 1.00 97.00 95 LEU A CA 1
ATOM 766 C C . LEU A 1 95 ? -9.603 -0.568 -2.774 1.00 97.00 95 LEU A C 1
ATOM 768 O O . LEU A 1 95 ? -9.636 0.643 -2.552 1.00 97.00 95 LEU A O 1
ATOM 772 N N . ILE A 1 96 ? -10.378 -1.418 -2.100 1.00 97.62 96 ILE A N 1
ATOM 773 C CA . ILE A 1 96 ? -11.214 -0.982 -0.978 1.00 97.62 96 ILE A CA 1
ATOM 774 C C . ILE A 1 96 ? -10.344 -0.327 0.103 1.00 97.62 96 ILE A C 1
ATOM 776 O O . ILE A 1 96 ? -9.334 -0.896 0.515 1.00 97.62 96 ILE A O 1
ATOM 780 N N . ASN A 1 97 ? -10.773 0.854 0.561 1.00 97.69 97 ASN A N 1
ATOM 781 C CA . ASN A 1 97 ? -10.077 1.714 1.526 1.00 97.69 97 ASN A CA 1
ATOM 782 C C . ASN A 1 97 ? -8.666 2.157 1.094 1.00 97.69 97 ASN A C 1
ATOM 784 O O . ASN A 1 97 ? -7.889 2.639 1.919 1.00 97.69 97 ASN A O 1
ATOM 788 N N . GLU A 1 98 ? -8.324 2.016 -0.188 1.00 97.44 98 GLU A N 1
ATOM 789 C CA . GLU A 1 98 ? -7.080 2.534 -0.742 1.00 97.44 98 GLU A CA 1
ATOM 790 C C . GLU A 1 98 ? -7.290 3.961 -1.258 1.00 97.44 98 GLU A C 1
ATOM 792 O O . GLU A 1 98 ? -8.219 4.246 -2.015 1.00 97.44 98 GLU A O 1
ATOM 797 N N . VAL A 1 99 ? -6.401 4.862 -0.856 1.00 96.44 99 VAL A N 1
ATOM 798 C CA . VAL A 1 99 ? -6.313 6.235 -1.352 1.00 96.44 99 VAL A CA 1
ATOM 799 C C . VAL A 1 99 ? -4.942 6.455 -1.967 1.00 96.44 99 VAL A C 1
ATOM 801 O O . VAL A 1 99 ? -3.949 5.869 -1.539 1.00 96.44 99 VAL A O 1
ATOM 804 N N . GLU A 1 100 ? -4.881 7.303 -2.984 1.00 96.00 100 GLU A N 1
ATOM 805 C CA . GLU A 1 100 ? -3.655 7.561 -3.730 1.00 96.00 100 GLU A CA 1
ATOM 806 C C . GLU A 1 100 ? -3.093 8.947 -3.409 1.00 96.00 100 GLU A C 1
ATOM 808 O O . GLU A 1 100 ? -3.828 9.935 -3.324 1.00 96.00 100 GLU A O 1
ATOM 813 N N . ILE A 1 101 ? -1.772 9.021 -3.258 1.00 97.12 101 ILE A N 1
ATOM 814 C CA . ILE A 1 101 ? -1.029 10.277 -3.262 1.00 97.12 101 ILE A CA 1
ATOM 815 C C . ILE A 1 101 ? -0.030 10.219 -4.411 1.00 97.12 101 ILE A C 1
ATOM 817 O O . ILE A 1 101 ? 0.946 9.471 -4.351 1.00 97.12 101 ILE A O 1
ATOM 821 N N . ASP A 1 102 ? -0.244 11.058 -5.422 1.00 96.88 102 ASP A N 1
ATOM 822 C CA . ASP A 1 102 ? 0.808 11.389 -6.379 1.00 96.88 102 ASP A CA 1
ATOM 823 C C . ASP A 1 102 ? 1.832 12.308 -5.703 1.00 96.88 102 ASP A C 1
ATOM 825 O O . ASP A 1 102 ? 1.482 13.399 -5.238 1.00 96.88 102 ASP A O 1
ATOM 829 N N . VAL A 1 103 ? 3.075 11.847 -5.591 1.00 97.06 103 VAL A N 1
ATOM 830 C CA . VAL A 1 103 ? 4.172 12.554 -4.921 1.00 97.06 103 VAL A CA 1
ATOM 831 C C . VAL A 1 103 ? 4.997 13.422 -5.872 1.00 97.06 103 VAL A C 1
ATOM 833 O O . VAL A 1 103 ? 5.941 14.074 -5.421 1.00 97.06 103 VAL A O 1
ATOM 836 N N . ALA A 1 104 ? 4.682 13.439 -7.169 1.00 97.12 104 ALA A N 1
ATOM 837 C CA . ALA A 1 104 ? 5.419 14.227 -8.151 1.00 97.12 104 ALA A CA 1
ATOM 838 C C . ALA A 1 104 ? 5.438 15.723 -7.783 1.00 97.12 104 ALA A C 1
ATOM 840 O O . ALA A 1 104 ? 4.400 16.331 -7.513 1.00 97.12 104 ALA A O 1
ATOM 841 N N . GLY A 1 105 ? 6.635 16.311 -7.747 1.00 97.12 105 GLY A N 1
ATOM 842 C CA . GLY A 1 105 ? 6.870 17.723 -7.442 1.00 97.12 105 GLY A CA 1
ATOM 843 C C . GLY A 1 105 ? 6.611 18.141 -5.991 1.00 97.12 105 GLY A C 1
ATOM 844 O O . GLY A 1 105 ? 6.710 19.330 -5.694 1.00 97.12 105 GLY A O 1
ATOM 845 N N . LYS A 1 106 ? 6.280 17.207 -5.089 1.00 97.62 106 LYS A N 1
ATOM 846 C CA . LYS A 1 106 ? 5.981 17.503 -3.682 1.00 97.62 106 LYS A CA 1
ATOM 847 C C . LYS A 1 106 ? 7.199 17.299 -2.790 1.00 97.62 106 LYS A C 1
ATOM 849 O O . LYS A 1 106 ? 7.966 16.351 -2.950 1.00 97.62 106 LYS A O 1
ATOM 854 N N . SER A 1 107 ? 7.327 18.160 -1.791 1.00 96.50 107 SER A N 1
ATOM 855 C CA . SER A 1 107 ? 8.243 17.970 -0.667 1.00 96.50 107 SER A CA 1
ATOM 856 C C . SER A 1 107 ? 7.756 16.868 0.282 1.00 96.50 107 SER A C 1
ATOM 858 O O . SER A 1 107 ? 6.582 16.483 0.288 1.00 96.50 107 SER A O 1
ATOM 860 N N . ILE A 1 108 ? 8.661 16.376 1.131 1.00 95.69 108 ILE A N 1
ATOM 861 C CA . ILE A 1 108 ? 8.347 15.370 2.156 1.00 95.69 108 ILE A CA 1
ATOM 862 C C . ILE A 1 108 ? 7.265 15.904 3.104 1.00 95.69 108 ILE A C 1
ATOM 864 O O . ILE A 1 108 ? 6.334 15.181 3.455 1.00 95.69 108 ILE A O 1
ATOM 868 N N . GLU A 1 109 ? 7.354 17.177 3.487 1.00 98.38 109 GLU A N 1
ATOM 869 C CA . GLU A 1 109 ? 6.417 17.846 4.386 1.00 98.38 109 GLU A CA 1
ATOM 870 C C . GLU A 1 109 ? 5.014 17.952 3.778 1.00 98.38 109 GLU A C 1
ATOM 872 O O . GLU A 1 109 ? 4.018 17.753 4.478 1.00 98.38 109 GLU A O 1
ATOM 877 N N . GLU A 1 110 ? 4.916 18.228 2.476 1.00 98.31 110 GLU A N 1
ATOM 878 C CA . GLU A 1 110 ? 3.637 18.274 1.761 1.00 98.31 110 GLU A CA 1
ATOM 879 C C . GLU A 1 110 ? 2.980 16.896 1.691 1.00 98.31 110 GLU A C 1
ATOM 881 O O . GLU A 1 110 ? 1.790 16.770 1.995 1.00 98.31 110 GLU A O 1
ATOM 886 N N . VAL A 1 111 ? 3.753 15.857 1.354 1.00 98.00 111 VAL A N 1
ATOM 887 C CA . VAL A 1 111 ? 3.260 14.472 1.326 1.00 98.00 111 VAL A CA 1
ATOM 888 C C . VAL A 1 111 ? 2.824 14.028 2.722 1.00 98.00 111 VAL A C 1
ATOM 890 O O . VAL A 1 111 ? 1.737 13.470 2.869 1.00 98.00 111 VAL A O 1
ATOM 893 N N . LEU A 1 112 ? 3.610 14.329 3.760 1.00 98.06 112 LEU A N 1
ATOM 894 C CA . LEU A 1 112 ? 3.277 14.003 5.147 1.00 98.06 112 LEU A CA 1
ATOM 895 C C . LEU A 1 112 ? 1.980 14.685 5.592 1.00 98.06 112 LEU A C 1
ATOM 897 O O . LEU A 1 112 ? 1.093 14.031 6.140 1.00 98.06 112 LEU A O 1
ATOM 901 N N . LYS A 1 113 ? 1.842 15.989 5.333 1.00 98.44 113 LYS A N 1
ATOM 902 C CA . LYS A 1 113 ? 0.628 16.741 5.673 1.00 98.44 113 LYS A CA 1
ATOM 903 C C . LYS A 1 113 ? -0.598 16.166 4.964 1.00 98.44 113 LYS A C 1
ATOM 905 O O . LYS A 1 113 ? -1.657 16.044 5.578 1.00 98.44 113 LYS A O 1
ATOM 910 N N . GLN A 1 114 ? -0.456 15.797 3.692 1.00 98.25 114 GLN A N 1
ATOM 911 C CA . GLN A 1 114 ? -1.531 15.165 2.933 1.00 98.25 114 GLN A CA 1
ATOM 912 C C . GLN A 1 114 ? -1.893 13.785 3.501 1.00 98.25 114 GLN A C 1
ATOM 914 O O . GLN A 1 114 ? -3.077 13.496 3.661 1.00 98.25 114 GLN A O 1
ATOM 919 N N . ALA A 1 115 ? -0.901 12.961 3.844 1.00 97.38 115 ALA A N 1
ATOM 920 C CA . ALA A 1 115 ? -1.118 11.643 4.433 1.00 97.38 115 ALA A CA 1
ATOM 921 C C . ALA A 1 115 ? -1.854 11.731 5.778 1.00 97.38 115 ALA A C 1
ATOM 923 O O . ALA A 1 115 ? -2.833 11.018 5.975 1.00 97.38 115 ALA A O 1
ATOM 924 N N . ILE A 1 116 ? -1.448 12.648 6.667 1.00 97.12 116 ILE A N 1
ATOM 925 C CA . ILE A 1 116 ? -2.136 12.891 7.948 1.00 97.12 116 ILE A CA 1
ATOM 926 C C . ILE A 1 116 ? -3.591 13.297 7.705 1.00 97.12 116 ILE A C 1
ATOM 928 O O . ILE A 1 116 ? -4.495 12.699 8.281 1.00 97.12 116 ILE A O 1
ATOM 932 N N . ASN A 1 117 ? -3.833 14.252 6.801 1.00 97.50 117 ASN A N 1
ATOM 933 C CA . ASN A 1 117 ? -5.194 14.673 6.479 1.00 97.50 117 ASN A CA 1
ATOM 934 C C . ASN A 1 117 ? -6.044 13.502 5.960 1.00 97.50 117 ASN A C 1
ATOM 936 O O . ASN A 1 117 ? -7.201 13.372 6.345 1.00 97.50 117 ASN A O 1
ATOM 940 N N . LEU A 1 118 ? -5.490 12.634 5.108 1.00 96.31 118 LEU A N 1
ATOM 941 C CA . LEU A 1 118 ? -6.199 11.447 4.624 1.00 96.31 118 LEU A CA 1
ATOM 942 C C . LEU A 1 118 ? -6.505 10.457 5.755 1.00 96.31 118 LEU A C 1
ATOM 944 O O . LEU A 1 118 ? -7.626 9.962 5.799 1.00 96.31 118 LEU A O 1
ATOM 948 N N . ILE A 1 119 ? -5.566 10.220 6.677 1.00 94.12 119 ILE A N 1
ATOM 949 C CA . ILE A 1 119 ? -5.780 9.372 7.864 1.00 94.12 119 ILE A CA 1
ATOM 950 C C . ILE A 1 119 ? -6.925 9.908 8.729 1.00 94.12 119 ILE A C 1
ATOM 952 O O . ILE A 1 119 ? -7.747 9.135 9.206 1.00 94.12 119 ILE A O 1
ATOM 956 N N . GLU A 1 120 ? -6.997 11.223 8.924 1.00 94.50 120 GLU A N 1
ATOM 957 C CA . GLU A 1 120 ? -8.001 11.841 9.797 1.00 94.50 120 GLU A CA 1
ATOM 958 C C . GLU A 1 120 ? -9.388 11.959 9.153 1.00 94.50 120 GLU A C 1
ATOM 960 O O . GLU A 1 120 ? -10.395 11.986 9.861 1.00 94.50 120 GLU A O 1
ATOM 965 N N . THR A 1 121 ? -9.453 12.070 7.823 1.00 95.56 121 THR A N 1
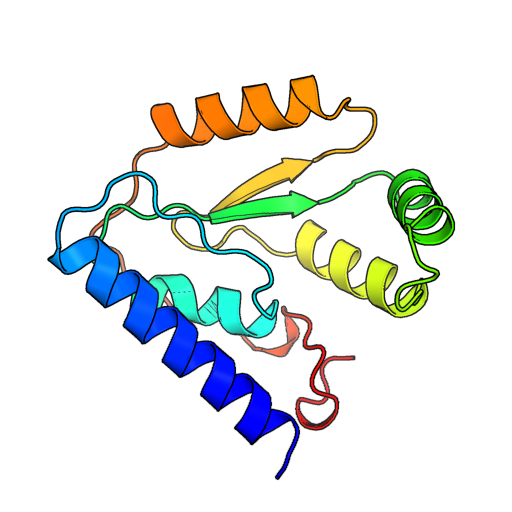ATOM 966 C CA . THR A 1 121 ? -10.692 12.439 7.116 1.00 95.56 121 THR A CA 1
ATOM 967 C C . THR A 1 121 ? -11.286 11.333 6.255 1.00 95.56 121 THR A C 1
ATOM 969 O O . THR A 1 121 ? -12.457 11.435 5.889 1.00 95.56 121 THR A O 1
ATOM 972 N N . THR A 1 122 ? -10.528 10.282 5.931 1.00 95.06 122 THR A N 1
ATOM 973 C CA . THR A 1 122 ? -11.020 9.181 5.092 1.00 95.06 122 THR A CA 1
ATOM 974 C C . THR A 1 122 ? -11.722 8.143 5.963 1.00 95.06 122 THR A C 1
ATOM 976 O O . THR A 1 122 ? -11.053 7.467 6.743 1.00 95.06 122 THR A O 1
ATOM 979 N N . PRO A 1 123 ? -13.048 7.960 5.841 1.00 93.56 123 PRO A N 1
ATOM 980 C CA . PRO A 1 123 ? -13.729 6.892 6.556 1.00 93.56 123 PRO A CA 1
ATOM 981 C C . PRO A 1 123 ? -13.375 5.534 5.939 1.00 93.56 123 PRO A C 1
ATOM 983 O O . PRO A 1 123 ? -13.513 5.348 4.728 1.00 93.56 123 PRO A O 1
ATOM 986 N N . ALA A 1 124 ? -12.978 4.564 6.764 1.00 94.75 124 ALA A N 1
ATOM 987 C CA . ALA A 1 124 ? -12.834 3.188 6.310 1.00 94.75 124 ALA A CA 1
ATOM 988 C C . ALA A 1 124 ? -14.209 2.530 6.133 1.00 94.75 124 ALA A C 1
ATOM 990 O O . ALA A 1 124 ? -15.077 2.581 7.011 1.00 94.75 124 ALA A O 1
ATOM 991 N N . LEU A 1 125 ? -14.403 1.847 5.008 1.00 97.00 125 LEU A N 1
ATOM 992 C CA . LEU A 1 125 ? -15.515 0.925 4.835 1.00 97.00 125 LEU A CA 1
ATOM 993 C C . LEU A 1 125 ? -15.232 -0.324 5.670 1.00 97.00 125 LEU A C 1
ATOM 995 O O . LEU A 1 125 ? -14.226 -1.001 5.461 1.00 97.00 125 LEU A O 1
ATOM 999 N N . LEU A 1 126 ? -16.119 -0.629 6.617 1.00 97.25 126 LEU A N 1
ATOM 1000 C CA . LEU A 1 126 ? -15.986 -1.800 7.491 1.00 97.25 126 LEU A CA 1
ATOM 1001 C C . LEU A 1 126 ? -16.653 -3.043 6.897 1.00 97.25 126 LEU A C 1
ATOM 1003 O O . LEU A 1 126 ? -16.181 -4.159 7.111 1.00 97.25 126 LEU A O 1
ATOM 1007 N N . ASP A 1 127 ? -17.734 -2.846 6.143 1.00 97.44 127 ASP A N 1
ATOM 1008 C CA . ASP A 1 127 ? -18.457 -3.909 5.457 1.00 97.44 127 ASP A CA 1
ATOM 1009 C C . ASP A 1 127 ? -18.611 -3.582 3.971 1.00 97.44 127 ASP A C 1
ATOM 1011 O O . ASP A 1 127 ? -18.944 -2.458 3.593 1.00 97.44 127 ASP A O 1
ATOM 1015 N N . TYR A 1 128 ? -18.289 -4.565 3.137 1.00 97.56 128 TYR A N 1
ATOM 1016 C CA . TYR A 1 128 ? -18.210 -4.452 1.685 1.00 97.56 128 TYR A CA 1
ATOM 1017 C C . TYR A 1 128 ? -18.088 -5.834 1.043 1.00 97.56 128 TYR A C 1
ATOM 1019 O O . TYR A 1 128 ? -17.533 -6.768 1.629 1.00 97.56 128 TYR A O 1
ATOM 1027 N N . GLU A 1 129 ? -18.540 -5.946 -0.200 1.00 96.88 129 GLU A N 1
ATOM 1028 C CA . GLU A 1 129 ? -18.212 -7.078 -1.064 1.00 96.88 129 GLU A CA 1
ATOM 1029 C C . GLU A 1 129 ? -16.911 -6.784 -1.813 1.00 96.88 129 GLU A C 1
ATOM 1031 O O . GLU A 1 129 ? -16.732 -5.694 -2.357 1.00 96.88 129 GLU A O 1
ATOM 1036 N N . TYR A 1 130 ? -15.991 -7.749 -1.841 1.00 96.69 130 TYR A N 1
ATOM 1037 C CA . TYR A 1 130 ? -14.696 -7.588 -2.496 1.00 96.69 130 TYR A CA 1
ATOM 1038 C C . TYR A 1 130 ? -14.384 -8.786 -3.384 1.00 96.69 130 TYR A C 1
ATOM 1040 O O . TYR A 1 130 ? -14.256 -9.917 -2.919 1.00 96.69 130 TYR A O 1
ATOM 1048 N N . THR A 1 131 ? -14.225 -8.511 -4.677 1.00 96.31 131 THR A N 1
ATOM 1049 C CA . THR A 1 131 ? -13.672 -9.468 -5.635 1.00 96.31 131 THR A CA 1
ATOM 1050 C C . THR A 1 131 ? -12.205 -9.130 -5.837 1.00 96.31 131 THR A C 1
ATOM 1052 O O . THR A 1 131 ? -11.884 -8.069 -6.373 1.00 96.31 131 THR A O 1
ATOM 1055 N N . LYS A 1 132 ? -11.316 -10.025 -5.396 1.00 96.06 132 LYS A N 1
ATOM 1056 C CA . LYS A 1 132 ? -9.869 -9.835 -5.520 1.00 96.06 132 LYS A CA 1
ATOM 1057 C C . LYS A 1 132 ? -9.483 -9.672 -7.002 1.00 96.06 132 LYS A C 1
ATOM 1059 O O . LYS A 1 132 ? -9.827 -10.555 -7.793 1.00 96.06 132 LYS A O 1
ATOM 1064 N N . PRO A 1 133 ? -8.777 -8.592 -7.392 1.00 95.69 133 PRO A N 1
ATOM 1065 C CA . PRO A 1 133 ? -8.340 -8.425 -8.771 1.00 95.69 133 PRO A CA 1
ATOM 1066 C C . PRO A 1 133 ? -7.341 -9.518 -9.189 1.00 95.69 133 PRO A C 1
ATOM 1068 O O . PRO A 1 133 ? -6.661 -10.098 -8.335 1.00 95.69 133 PRO A O 1
ATOM 1071 N N . PRO A 1 134 ? -7.233 -9.808 -10.497 1.00 95.06 134 PRO A N 1
ATOM 1072 C CA . PRO A 1 134 ? -6.263 -10.767 -11.015 1.00 95.06 134 PRO A CA 1
ATOM 1073 C C . PRO A 1 134 ? -4.827 -10.349 -10.671 1.00 95.06 134 PRO A C 1
ATOM 1075 O O . PRO A 1 134 ? -4.490 -9.163 -10.677 1.00 95.06 134 PRO A O 1
ATOM 1078 N N . LYS A 1 135 ? -3.966 -11.333 -10.380 1.00 94.12 135 LYS A N 1
ATOM 1079 C CA . LYS A 1 135 ? -2.588 -11.101 -9.909 1.00 94.12 135 LYS A CA 1
ATOM 1080 C C . LYS A 1 135 ? -1.739 -10.306 -10.907 1.00 94.12 135 LYS A C 1
ATOM 1082 O O . LYS A 1 135 ? -0.821 -9.602 -10.513 1.00 94.12 135 LYS A O 1
ATOM 1087 N N . GLU A 1 136 ? -2.072 -10.380 -12.192 1.00 93.25 136 GLU A N 1
ATOM 1088 C CA . GLU A 1 136 ? -1.387 -9.710 -13.296 1.00 93.25 136 GLU A CA 1
ATOM 1089 C C . GLU A 1 136 ? -1.474 -8.178 -13.199 1.00 93.25 136 GLU A C 1
ATOM 1091 O O . GLU A 1 136 ? -0.625 -7.475 -13.755 1.00 93.25 136 GLU A O 1
ATOM 1096 N N . MET A 1 137 ? -2.463 -7.658 -12.462 1.00 93.25 137 MET A N 1
ATOM 1097 C CA . MET A 1 137 ? -2.613 -6.227 -12.181 1.00 93.25 137 MET A CA 1
ATOM 1098 C C . MET A 1 137 ? -1.635 -5.711 -11.123 1.00 93.25 137 MET A C 1
ATOM 1100 O O . MET A 1 137 ? -1.502 -4.499 -10.980 1.00 93.25 137 MET A O 1
ATOM 1104 N N . PHE A 1 138 ? -0.944 -6.609 -10.424 1.00 93.38 138 PHE A N 1
ATOM 1105 C CA . PHE A 1 138 ? 0.027 -6.280 -9.391 1.00 93.38 138 PHE A CA 1
ATOM 1106 C C . PHE A 1 138 ? 1.438 -6.632 -9.848 1.00 93.38 138 PHE A C 1
ATOM 1108 O O . PHE A 1 138 ? 1.663 -7.369 -10.819 1.00 93.38 138 PHE A O 1
ATOM 1115 N N . TYR A 1 139 ? 2.405 -6.071 -9.151 1.00 91.06 139 TYR A N 1
ATOM 1116 C CA . TYR A 1 139 ? 3.804 -6.428 -9.236 1.00 91.06 139 TYR A CA 1
ATOM 1117 C C . TYR A 1 139 ? 4.171 -7.390 -8.089 1.00 91.06 139 TYR A C 1
ATOM 1119 O O . TYR A 1 139 ? 3.531 -7.385 -7.041 1.00 91.06 139 TYR A O 1
ATOM 1127 N N . SER A 1 140 ? 5.192 -8.234 -8.273 1.00 89.88 140 SER A N 1
ATOM 1128 C CA . SER A 1 140 ? 5.789 -8.969 -7.152 1.00 89.88 140 SER A CA 1
ATOM 1129 C C . SER A 1 140 ? 7.302 -9.056 -7.270 1.00 89.88 140 SER A C 1
ATOM 1131 O O . SER A 1 140 ? 7.840 -9.358 -8.337 1.00 89.88 140 SER A O 1
ATOM 1133 N N . TRP A 1 141 ? 8.006 -8.809 -6.164 1.00 84.12 141 TRP A N 1
ATOM 1134 C CA . TRP A 1 141 ? 9.466 -8.963 -6.105 1.00 84.12 141 TRP A CA 1
ATOM 1135 C C . TRP A 1 141 ? 9.908 -10.436 -6.073 1.00 84.12 141 TRP A C 1
ATOM 1137 O O . TRP A 1 141 ? 11.071 -10.740 -6.346 1.00 84.12 141 TRP A O 1
ATOM 1147 N N . VAL A 1 142 ? 8.982 -11.367 -5.820 1.00 86.94 142 VAL A N 1
ATOM 1148 C CA . VAL A 1 142 ? 9.233 -12.809 -5.873 1.00 86.94 142 VAL A CA 1
ATOM 1149 C C . VAL A 1 142 ? 9.187 -13.300 -7.321 1.00 86.94 142 VAL A C 1
ATOM 1151 O O . VAL A 1 142 ? 8.124 -13.427 -7.926 1.00 86.94 142 VAL A O 1
ATOM 1154 N N . PHE A 1 143 ? 10.349 -13.654 -7.872 1.00 83.88 143 PHE A N 1
ATOM 1155 C CA . PHE A 1 143 ? 10.491 -14.087 -9.271 1.00 83.88 143 PHE A CA 1
ATOM 1156 C C . PHE A 1 143 ? 9.565 -15.241 -9.685 1.00 83.88 143 PHE A C 1
ATOM 1158 O O . PHE A 1 143 ? 9.056 -15.243 -10.805 1.00 83.88 143 PHE A O 1
ATOM 1165 N N . ALA A 1 144 ? 9.329 -16.212 -8.798 1.00 84.00 144 ALA A N 1
ATOM 1166 C CA . ALA A 1 144 ? 8.496 -17.381 -9.092 1.00 84.00 144 ALA A CA 1
ATOM 1167 C C . ALA A 1 144 ? 7.024 -17.026 -9.383 1.00 84.00 144 ALA A C 1
ATOM 1169 O O . ALA A 1 144 ? 6.353 -17.765 -10.101 1.00 84.00 144 ALA A O 1
ATOM 1170 N N . ASN A 1 145 ? 6.551 -15.854 -8.936 1.00 82.94 145 ASN A N 1
ATOM 1171 C CA . ASN A 1 145 ? 5.197 -15.385 -9.229 1.00 82.94 145 ASN A CA 1
ATOM 1172 C C . ASN A 1 145 ? 4.987 -15.044 -10.717 1.00 82.94 145 ASN A C 1
ATOM 1174 O O . ASN A 1 145 ? 3.839 -15.009 -11.173 1.00 82.94 145 ASN A O 1
ATOM 1178 N N . GLY A 1 146 ? 6.069 -14.807 -11.474 1.00 82.12 146 GLY A N 1
ATOM 1179 C CA . GLY A 1 146 ? 6.012 -14.469 -12.900 1.00 82.12 146 GLY A CA 1
ATOM 1180 C C . GLY A 1 146 ? 5.407 -13.090 -13.182 1.00 82.12 146 GLY A C 1
ATOM 1181 O O . GLY A 1 146 ? 4.786 -12.902 -14.223 1.00 82.12 146 GLY A O 1
ATOM 1182 N N . LEU A 1 147 ? 5.540 -12.149 -12.238 1.00 80.38 147 LEU A N 1
ATOM 1183 C CA . LEU A 1 147 ? 4.919 -10.814 -12.286 1.00 80.38 147 LEU A CA 1
ATOM 1184 C C . LEU A 1 147 ? 5.922 -9.662 -12.492 1.00 80.38 147 LEU A C 1
ATOM 1186 O O . LEU A 1 147 ? 5.545 -8.501 -12.316 1.00 80.38 147 LEU A O 1
ATOM 1190 N N . ARG A 1 148 ? 7.169 -9.987 -12.858 1.00 76.25 148 ARG A N 1
ATOM 1191 C CA . ARG A 1 148 ? 8.266 -9.040 -13.115 1.00 76.25 148 ARG A CA 1
ATOM 1192 C C . ARG A 1 148 ? 8.417 -8.674 -14.595 1.00 76.25 148 ARG A C 1
ATOM 1194 O O . ARG A 1 148 ? 8.123 -9.546 -15.436 1.00 76.25 148 ARG A O 1
#

Foldseek 3Di:
DAPVVVLVVVLVVVLVVVVVCVVVPHPPDDDDDHFQLCVLCCCVSQAQHFDAAEAEAAPDLVVVLVCLVPPPPNPDRDSVLNVLQRVLVVVDDAAQRYDYDHCYPHDPVRVVVVVVCCSVPPTHDNDDDDDRDDSLSHAGPRVVVVND

Sequence (148 aa):
MTGELEELTCWENQVAMLRCFHKLGYKNIIAADIDDLRTADIPVVFKGTDFITIKLVSSDLHQIQEQMRNRPNNGLIDFELQEKMNEKNLKRSPLINEVEIDVAGKSIEEVLKQAINLIETTPALLDYEYTKPPKEMFYSWVFANGLR

pLDDT: mean 92.72, std 6.21, range [67.25, 98.44]